Protein AF-A0A094ZVM1-F1 (afdb_monomer_lite)

Foldseek 3Di:
DDPVVVVVVVCVVPVVVVVPDDDPDCLLLPDDLVPDDLVVLVVVCVVVVHDDPDPPDSVSSVVVCLVCCCPPPVVSNVNCVVVVND

pLDDT: mean 75.49, std 9.05, range [45.88, 86.75]

InterPro domains:
  IPR019345 ARMET, C-terminal [PF10208] (31-72)
  IPR036361 SAP domain superfamily [G3DSA:1.10.720.30] (27-82)
  IPR036361 SAP domain superfamily [SSF68906] (28-70)
  IPR045332 ARMET, N-terminal [PF20145] (1-25)
  IPR045333 ARMET-like [PTHR12990] (1-78)

Secondary structure (DSSP, 8-state):
--HHHHHHHHHHH-THHHH--------TTT--TTTS-HHHHHHHHHHTT---SS--SHHHHHHHHHHHHHHH-HHHHHHHHHHT--

Structure (mmCIF, N/CA/C/O backbone):
data_AF-A0A094ZVM1-F1
#
_entry.id   AF-A0A094ZVM1-F1
#
loop_
_atom_site.group_PDB
_atom_site.id
_atom_site.type_symbol
_atom_site.label_atom_id
_atom_site.label_alt_id
_atom_site.label_comp_id
_atom_site.label_asym_id
_atom_site.label_entity_id
_atom_site.label_seq_id
_atom_site.pdbx_PDB_ins_code
_atom_site.Cartn_x
_atom_site.Cartn_y
_atom_si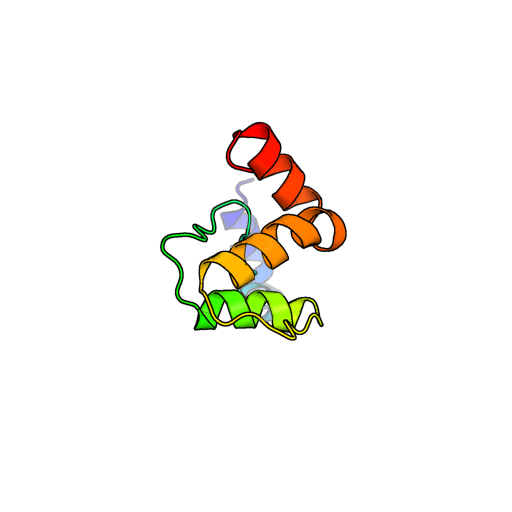te.Cartn_z
_atom_site.occupancy
_atom_site.B_iso_or_equiv
_atom_site.auth_seq_id
_atom_site.auth_comp_id
_atom_site.auth_asym_id
_atom_site.auth_atom_id
_atom_site.pdbx_PDB_model_num
ATOM 1 N N . MET A 1 1 ? 30.967 -9.446 -12.101 1.00 57.97 1 MET A N 1
ATOM 2 C CA . MET A 1 1 ? 30.414 -8.677 -13.239 1.00 57.97 1 MET A CA 1
ATOM 3 C C . MET A 1 1 ? 29.259 -7.842 -12.716 1.00 57.97 1 MET A C 1
ATOM 5 O O . MET A 1 1 ? 28.476 -8.394 -11.954 1.00 57.97 1 MET A O 1
ATOM 9 N N . PRO A 1 2 ? 29.172 -6.548 -13.053 1.00 82.12 2 PRO A N 1
ATOM 10 C CA . PRO A 1 2 ? 28.084 -5.692 -12.590 1.00 82.12 2 PRO A CA 1
ATOM 11 C C . PRO A 1 2 ? 26.765 -6.061 -13.279 1.00 82.12 2 PRO A C 1
ATOM 13 O O . PRO A 1 2 ? 26.757 -6.449 -14.449 1.00 82.12 2 PRO A O 1
ATOM 16 N N . VAL A 1 3 ? 25.661 -5.916 -12.546 1.00 76.50 3 VAL A N 1
ATOM 17 C CA . VAL A 1 3 ? 24.286 -6.171 -13.017 1.00 76.50 3 VAL A CA 1
ATOM 18 C C . VAL A 1 3 ? 23.944 -5.392 -14.288 1.00 76.50 3 VAL A C 1
ATOM 20 O O . VAL A 1 3 ? 23.324 -5.938 -15.194 1.00 76.50 3 VAL A O 1
ATOM 23 N N . GLU A 1 4 ? 24.453 -4.169 -14.426 1.00 77.00 4 GLU A N 1
ATOM 24 C CA . GLU A 1 4 ? 24.238 -3.324 -15.608 1.00 77.00 4 GLU A CA 1
ATOM 25 C C . GLU A 1 4 ? 24.790 -3.956 -16.896 1.00 77.00 4 GLU A C 1
ATOM 27 O O . GLU A 1 4 ? 24.097 -4.030 -17.910 1.00 77.00 4 GLU A O 1
ATOM 32 N N . LYS A 1 5 ? 26.005 -4.521 -16.840 1.00 81.44 5 LYS A N 1
ATOM 33 C CA . LYS A 1 5 ? 26.639 -5.209 -17.984 1.00 81.44 5 LYS A CA 1
ATOM 34 C C . LYS A 1 5 ? 25.910 -6.495 -18.374 1.00 81.44 5 LYS A C 1
ATOM 36 O O . LYS A 1 5 ? 26.037 -6.952 -19.510 1.00 81.44 5 LYS A O 1
ATOM 41 N N . ILE A 1 6 ? 25.211 -7.112 -17.424 1.00 81.88 6 ILE A N 1
ATOM 42 C CA . ILE A 1 6 ? 24.428 -8.330 -17.645 1.00 81.88 6 ILE A CA 1
ATOM 43 C C . ILE A 1 6 ? 23.121 -7.962 -18.356 1.00 81.88 6 ILE A C 1
ATOM 45 O O . ILE A 1 6 ? 22.813 -8.571 -19.379 1.00 81.88 6 ILE A O 1
ATOM 49 N N . CYS A 1 7 ? 22.434 -6.906 -17.909 1.00 78.38 7 CYS A N 1
ATOM 50 C CA . CYS A 1 7 ? 21.264 -6.358 -18.600 1.00 78.38 7 CYS A CA 1
ATOM 51 C C . CYS A 1 7 ? 21.586 -5.907 -20.036 1.00 78.38 7 CYS A C 1
ATOM 53 O O . CYS A 1 7 ? 20.845 -6.256 -20.947 1.00 78.38 7 CYS A O 1
ATOM 55 N N . GLU A 1 8 ? 22.717 -5.227 -20.280 1.00 82.62 8 GLU A N 1
ATOM 56 C CA . GLU A 1 8 ? 23.143 -4.837 -21.642 1.00 82.62 8 GLU A CA 1
ATOM 57 C C . GLU A 1 8 ? 23.336 -6.036 -22.585 1.00 82.62 8 GLU A C 1
ATOM 59 O O . GLU A 1 8 ? 23.038 -5.957 -23.779 1.00 82.62 8 GLU A O 1
ATOM 64 N N . LYS A 1 9 ? 23.877 -7.149 -22.073 1.00 82.75 9 LYS A N 1
ATOM 65 C CA . LYS A 1 9 ? 24.055 -8.371 -22.867 1.00 82.75 9 LYS A CA 1
ATOM 66 C C . LYS A 1 9 ? 22.722 -9.059 -23.139 1.00 82.75 9 LYS A C 1
ATOM 68 O O . LYS A 1 9 ? 22.508 -9.500 -24.262 1.00 82.75 9 LYS A O 1
ATOM 73 N N . LEU A 1 10 ? 21.846 -9.128 -22.137 1.00 79.69 10 LEU A N 1
ATOM 74 C CA . LEU A 1 10 ? 20.516 -9.729 -22.253 1.00 79.69 10 LEU A CA 1
ATOM 75 C C . LEU A 1 10 ? 19.614 -8.935 -23.203 1.00 79.69 10 LEU A C 1
ATOM 77 O O . LEU A 1 10 ? 18.940 -9.546 -24.021 1.00 79.69 10 LEU A O 1
ATOM 81 N N . PHE A 1 11 ? 19.694 -7.602 -23.195 1.00 77.69 11 PHE A N 1
ATOM 82 C CA . PHE A 1 11 ? 18.950 -6.730 -24.110 1.00 77.69 11 PHE A CA 1
ATOM 83 C C . PHE A 1 11 ? 19.234 -7.020 -25.590 1.00 77.69 11 PHE A C 1
ATOM 85 O O . PHE A 1 11 ? 18.338 -6.962 -26.426 1.00 77.69 11 PHE A O 1
ATOM 92 N N . LYS A 1 12 ? 20.485 -7.362 -25.927 1.00 82.75 12 LYS A N 1
ATOM 93 C CA . LYS A 1 12 ? 20.876 -7.714 -27.304 1.00 82.75 12 LYS A CA 1
ATOM 94 C C . LYS A 1 12 ? 20.335 -9.069 -27.761 1.00 82.75 12 LYS A C 1
ATOM 96 O O . LYS A 1 12 ? 20.296 -9.314 -28.962 1.00 82.75 12 LYS A O 1
ATOM 101 N N . VAL A 1 13 ? 19.991 -9.945 -26.819 1.00 83.50 13 VAL A N 1
ATOM 102 C CA . VAL A 1 13 ? 19.444 -11.281 -27.090 1.00 83.50 13 VAL A CA 1
ATOM 103 C C . VAL A 1 13 ? 17.919 -11.229 -27.117 1.00 83.50 13 VAL A C 1
ATOM 105 O O . VAL A 1 13 ? 17.312 -11.816 -28.004 1.00 83.50 13 VAL A O 1
ATOM 108 N N . ASP A 1 14 ? 17.316 -10.494 -26.184 1.00 76.00 14 ASP A N 1
ATOM 109 C CA . ASP A 1 14 ? 15.875 -10.316 -26.083 1.00 76.00 14 ASP A CA 1
ATOM 110 C C . ASP A 1 14 ? 15.554 -8.930 -25.492 1.00 76.00 14 ASP A C 1
ATOM 112 O O . ASP A 1 14 ? 15.745 -8.653 -24.304 1.00 76.00 14 ASP A O 1
ATOM 116 N N . SER A 1 15 ? 15.071 -8.035 -26.357 1.00 76.44 15 SER A N 1
ATOM 117 C CA . SER A 1 15 ? 14.679 -6.669 -25.989 1.00 76.44 15 SER A CA 1
ATOM 118 C C . SER A 1 15 ? 13.465 -6.638 -25.057 1.00 76.44 15 SER A C 1
ATOM 120 O O . SER A 1 15 ? 13.293 -5.663 -24.323 1.00 76.44 15 SER A O 1
ATOM 122 N N . GLN A 1 16 ? 12.624 -7.680 -25.057 1.00 73.00 16 GLN A N 1
ATOM 123 C CA . GLN A 1 16 ? 11.407 -7.720 -24.243 1.00 73.00 16 GLN A CA 1
ATOM 124 C C . GLN A 1 16 ? 11.738 -7.799 -22.748 1.00 73.00 16 GLN A C 1
ATOM 126 O O . GLN A 1 16 ? 10.943 -7.356 -21.925 1.00 73.00 16 GLN A O 1
ATOM 131 N N . ILE A 1 17 ? 12.935 -8.283 -22.389 1.00 76.06 17 ILE A N 1
ATOM 132 C CA . ILE A 1 17 ? 13.421 -8.358 -21.003 1.00 76.06 17 ILE A CA 1
ATOM 133 C C . ILE A 1 17 ? 13.547 -6.964 -20.365 1.00 76.06 17 ILE A C 1
ATOM 135 O O . ILE A 1 17 ? 13.218 -6.801 -19.192 1.00 76.06 17 ILE A O 1
ATOM 139 N N . CYS A 1 18 ? 13.993 -5.945 -21.112 1.00 68.81 18 CYS A N 1
ATOM 140 C CA . CYS A 1 18 ? 14.080 -4.570 -20.596 1.00 68.81 18 CYS A CA 1
ATOM 141 C C . CYS A 1 18 ? 12.750 -3.809 -20.667 1.00 68.81 18 CYS A C 1
ATOM 143 O O . CYS A 1 18 ? 12.543 -2.881 -19.886 1.00 68.81 18 CYS A O 1
ATOM 145 N N . ASP A 1 19 ? 11.851 -4.203 -21.571 1.00 67.44 19 ASP A N 1
ATOM 146 C CA . ASP A 1 19 ? 10.479 -3.682 -21.639 1.00 67.44 19 ASP A CA 1
ATOM 147 C C . ASP A 1 19 ? 9.566 -4.267 -20.552 1.00 67.44 19 ASP A C 1
ATOM 149 O O . ASP A 1 19 ? 8.463 -3.764 -20.315 1.00 67.44 19 ASP A O 1
ATOM 153 N N . LEU A 1 20 ? 10.037 -5.301 -19.849 1.00 64.69 20 LEU A N 1
ATOM 154 C CA . LEU A 1 20 ? 9.334 -5.965 -18.763 1.00 64.69 20 LEU A CA 1
ATOM 155 C C . LEU A 1 20 ? 9.268 -5.050 -17.531 1.00 64.69 20 LEU A C 1
ATOM 157 O O . LEU A 1 20 ? 10.033 -5.151 -16.573 1.00 64.69 20 LEU A O 1
ATOM 161 N N . ARG A 1 21 ? 8.329 -4.105 -17.569 1.00 57.59 21 ARG A N 1
ATOM 162 C CA . ARG A 1 21 ? 7.968 -3.265 -16.432 1.00 57.59 21 ARG A CA 1
ATOM 163 C C . ARG A 1 21 ? 6.892 -3.965 -15.627 1.00 57.59 21 ARG A C 1
ATOM 165 O O . ARG A 1 21 ? 5.722 -3.942 -15.993 1.00 57.59 21 ARG A O 1
ATOM 172 N N . TYR A 1 22 ? 7.290 -4.553 -14.505 1.00 53.16 22 TYR A N 1
ATOM 173 C CA . TYR A 1 22 ? 6.331 -4.934 -13.479 1.00 53.16 22 TYR A CA 1
ATOM 174 C C . TYR A 1 22 ? 5.575 -3.678 -13.046 1.00 53.16 22 TYR A C 1
ATOM 176 O O . TYR A 1 22 ? 6.191 -2.649 -12.746 1.00 53.16 22 TYR A O 1
ATOM 184 N N . GLU A 1 23 ? 4.243 -3.747 -13.057 1.00 45.88 23 GLU A N 1
ATOM 185 C CA . GLU A 1 23 ? 3.409 -2.717 -12.448 1.00 45.88 23 GLU A CA 1
ATOM 186 C C . GLU A 1 23 ? 3.969 -2.452 -11.057 1.00 45.88 23 GLU A C 1
ATOM 188 O O . GLU A 1 23 ? 4.096 -3.394 -10.273 1.00 45.88 23 GLU A O 1
ATOM 193 N N . LYS A 1 24 ? 4.365 -1.197 -10.786 1.00 50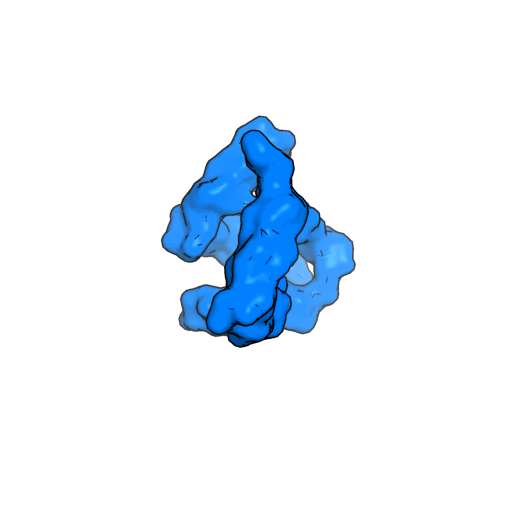.94 24 LYS A N 1
ATOM 194 C CA . LYS A 1 24 ? 4.886 -0.804 -9.476 1.00 50.94 24 LYS A CA 1
ATOM 195 C C . LYS A 1 24 ? 3.879 -1.272 -8.440 1.00 50.94 24 LYS A C 1
ATOM 197 O O . LYS A 1 24 ? 2.799 -0.693 -8.299 1.00 50.94 24 LYS A O 1
ATOM 202 N N . VAL A 1 25 ? 4.220 -2.359 -7.761 1.00 54.06 25 VAL A N 1
ATOM 203 C CA . VAL A 1 25 ? 3.474 -2.821 -6.609 1.00 54.06 25 VAL A CA 1
ATOM 204 C C . VAL A 1 25 ? 3.527 -1.647 -5.647 1.00 54.06 25 VAL A C 1
ATOM 206 O O . VAL A 1 25 ? 4.573 -1.023 -5.486 1.00 54.06 25 VAL A O 1
ATOM 209 N N . VAL A 1 26 ? 2.380 -1.245 -5.110 1.00 60.16 26 VAL A N 1
ATOM 210 C CA . VAL A 1 26 ? 2.379 -0.227 -4.066 1.00 60.16 26 VAL A CA 1
ATOM 211 C C . VAL A 1 26 ? 3.203 -0.813 -2.926 1.00 60.16 26 VAL A C 1
ATOM 213 O O . VAL A 1 26 ? 2.751 -1.748 -2.275 1.00 60.16 26 VAL A O 1
ATOM 216 N N . ASP A 1 27 ? 4.432 -0.327 -2.751 1.00 63.41 27 ASP A N 1
ATOM 217 C CA . ASP A 1 27 ? 5.349 -0.801 -1.722 1.00 63.41 27 ASP A CA 1
ATOM 218 C C . ASP A 1 27 ? 4.807 -0.399 -0.354 1.00 63.41 27 ASP A C 1
ATOM 220 O O . ASP A 1 27 ? 5.137 0.653 0.190 1.00 63.41 27 ASP A O 1
ATOM 224 N N . LEU A 1 28 ? 3.962 -1.255 0.221 1.00 69.38 28 LEU A N 1
ATOM 225 C CA . LEU A 1 28 ? 3.352 -1.058 1.538 1.00 69.38 28 LEU A CA 1
ATOM 226 C C . LEU A 1 28 ? 4.396 -0.867 2.654 1.00 69.38 28 LEU A C 1
ATOM 228 O O . LEU A 1 28 ? 4.070 -0.318 3.701 1.00 69.38 28 LEU A O 1
ATOM 232 N N . LYS A 1 29 ? 5.651 -1.264 2.398 1.00 65.19 29 LYS A N 1
ATOM 233 C CA . LYS A 1 29 ? 6.835 -1.053 3.245 1.00 65.19 29 LYS A CA 1
ATOM 234 C C . LYS A 1 29 ? 7.203 0.420 3.445 1.00 65.19 29 LYS A C 1
ATOM 236 O O . LYS A 1 29 ? 7.650 0.785 4.526 1.00 65.19 29 LYS A O 1
ATOM 241 N N . GLU A 1 30 ? 7.040 1.253 2.416 1.00 66.06 30 GLU A N 1
ATOM 242 C CA . GLU A 1 30 ? 7.313 2.703 2.468 1.00 66.06 30 GLU A CA 1
ATOM 243 C C . GLU A 1 30 ? 6.046 3.548 2.268 1.00 66.06 30 GLU A C 1
ATOM 245 O O . GLU A 1 30 ? 6.079 4.782 2.303 1.00 66.06 30 GLU A O 1
ATOM 250 N N . PHE A 1 31 ? 4.905 2.896 2.048 1.00 71.88 31 PHE A N 1
ATOM 251 C CA . PHE A 1 31 ? 3.650 3.568 1.776 1.00 71.88 31 PHE A CA 1
ATOM 252 C C . PHE A 1 31 ? 3.126 4.285 3.022 1.00 71.88 31 PHE A C 1
ATOM 254 O O . PHE A 1 31 ? 2.650 3.680 3.981 1.00 71.88 31 PHE A O 1
ATOM 261 N N . ASN A 1 32 ? 3.160 5.616 2.989 1.00 74.44 32 ASN A N 1
ATOM 262 C CA . ASN A 1 32 ? 2.666 6.432 4.086 1.00 74.44 32 ASN A CA 1
ATOM 263 C C . ASN A 1 32 ? 1.133 6.570 4.021 1.00 74.44 32 ASN A C 1
ATOM 265 O O . ASN A 1 32 ? 0.594 7.444 3.337 1.00 74.44 32 ASN A O 1
ATOM 269 N N . PHE A 1 33 ? 0.431 5.724 4.775 1.00 76.69 33 PHE A N 1
ATOM 270 C CA . PHE A 1 33 ? -1.033 5.710 4.871 1.00 76.69 33 PHE A CA 1
ATOM 271 C C . PHE A 1 33 ? -1.646 7.067 5.265 1.00 76.69 33 PHE A C 1
ATOM 273 O O . PHE A 1 33 ? -2.722 7.429 4.780 1.00 76.69 33 PHE A O 1
ATOM 280 N N . GLU A 1 34 ? -0.954 7.855 6.093 1.00 75.81 34 GLU A N 1
ATOM 281 C CA . GLU A 1 34 ? -1.432 9.162 6.553 1.00 75.81 34 GLU A CA 1
ATOM 282 C C . GLU A 1 34 ? -1.323 10.246 5.479 1.00 75.81 34 GLU A C 1
ATOM 284 O O . GLU A 1 34 ? -2.189 11.121 5.398 1.00 75.81 34 GLU A O 1
ATOM 289 N N . LYS A 1 35 ? -0.312 10.176 4.607 1.00 79.44 35 LYS A N 1
ATOM 290 C CA . LYS A 1 35 ? -0.123 11.125 3.495 1.00 79.44 35 LYS A CA 1
ATOM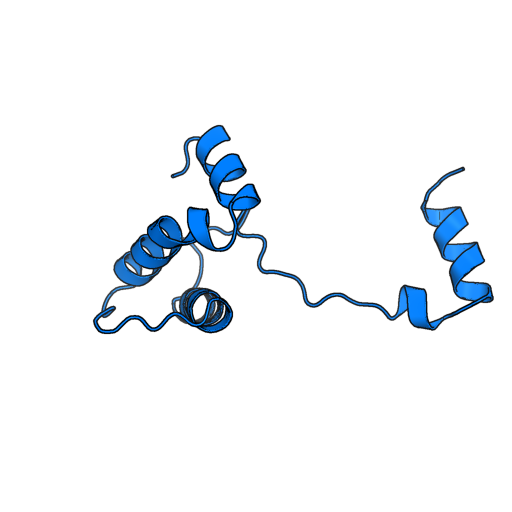 291 C C . LYS A 1 35 ? -0.856 10.717 2.216 1.00 79.44 35 LYS A C 1
ATOM 293 O O . LYS A 1 35 ? -1.158 11.574 1.387 1.00 79.44 35 LYS A O 1
ATOM 298 N N . SER A 1 36 ? -1.203 9.443 2.070 1.00 79.31 36 SER A N 1
ATOM 299 C CA . SER A 1 36 ? -1.901 8.921 0.891 1.00 79.31 36 SER A CA 1
ATOM 300 C C . SER A 1 36 ? -3.349 9.394 0.788 1.00 79.31 36 SER A C 1
ATOM 302 O O . SER A 1 36 ? -3.992 9.720 1.784 1.00 79.31 36 SER A O 1
ATOM 304 N N . LYS A 1 37 ? -3.908 9.456 -0.423 1.00 84.00 37 LYS A N 1
ATOM 305 C CA . LYS A 1 37 ? -5.321 9.820 -0.625 1.00 84.00 37 LYS A CA 1
ATOM 306 C C . LYS A 1 37 ? -6.217 8.598 -0.420 1.00 84.00 37 LYS A C 1
ATOM 308 O O . LYS A 1 37 ? -5.806 7.467 -0.651 1.00 84.00 37 LYS A O 1
ATOM 313 N N . VAL A 1 38 ? -7.488 8.828 -0.074 1.00 85.12 38 VAL A N 1
ATOM 314 C CA . VAL A 1 38 ? -8.498 7.754 0.071 1.00 85.12 38 VAL A CA 1
ATOM 315 C C . VAL A 1 38 ? -8.623 6.910 -1.205 1.00 85.12 38 VAL A C 1
ATOM 317 O O . VAL A 1 38 ? -8.876 5.714 -1.126 1.00 85.12 38 VAL A O 1
ATOM 320 N N . ARG A 1 39 ? -8.396 7.505 -2.385 1.00 83.81 39 ARG A N 1
ATOM 321 C CA . ARG A 1 39 ? -8.415 6.778 -3.664 1.00 83.81 39 ARG A CA 1
ATOM 322 C C . ARG A 1 39 ? -7.315 5.714 -3.743 1.00 83.81 39 ARG A C 1
ATOM 324 O O . ARG A 1 39 ? -7.593 4.610 -4.190 1.00 83.81 39 ARG A O 1
ATOM 331 N N . ASP A 1 40 ? -6.103 6.029 -3.293 1.00 83.69 40 ASP A N 1
ATOM 332 C CA . ASP A 1 40 ? -4.978 5.086 -3.282 1.00 83.69 40 ASP A CA 1
ATOM 333 C C . ASP A 1 40 ? -5.192 3.975 -2.247 1.00 83.69 40 ASP A C 1
ATOM 335 O O . ASP A 1 40 ? -4.954 2.809 -2.544 1.00 83.69 40 ASP A O 1
ATOM 339 N N . LEU A 1 41 ? -5.745 4.312 -1.074 1.00 84.75 41 LEU A N 1
ATOM 340 C CA . LEU A 1 41 ? -6.140 3.320 -0.065 1.00 84.75 41 LEU A CA 1
ATOM 341 C C . LEU A 1 41 ? -7.191 2.342 -0.614 1.00 84.75 41 LEU A C 1
ATOM 343 O O . LEU A 1 41 ? -7.056 1.133 -0.452 1.00 84.75 41 LEU A O 1
ATOM 347 N N . LYS A 1 42 ? -8.205 2.851 -1.327 1.00 84.00 42 LYS A N 1
ATOM 348 C CA . LYS A 1 42 ? -9.216 2.011 -1.987 1.00 84.00 42 LYS A CA 1
ATOM 349 C C . LYS A 1 42 ? -8.613 1.081 -3.034 1.00 84.00 42 LYS A C 1
ATOM 351 O O . LYS A 1 42 ? -8.999 -0.077 -3.072 1.00 84.00 42 LYS A O 1
ATOM 356 N N . LYS A 1 43 ? -7.647 1.550 -3.831 1.00 84.19 43 LYS A N 1
ATOM 357 C CA . LYS A 1 43 ? -6.955 0.701 -4.814 1.00 84.19 43 LYS A CA 1
ATOM 358 C C . LYS A 1 43 ? -6.212 -0.466 -4.163 1.00 84.19 43 LYS A C 1
ATOM 360 O O . LYS A 1 43 ? -6.231 -1.554 -4.717 1.00 84.19 43 LYS A O 1
ATOM 365 N N . ILE A 1 44 ? -5.575 -0.259 -3.006 1.00 81.88 44 ILE A N 1
ATOM 366 C CA . ILE A 1 44 ? -4.911 -1.345 -2.260 1.00 81.88 44 ILE A CA 1
ATOM 367 C C . ILE A 1 44 ? -5.943 -2.391 -1.823 1.00 81.88 44 ILE A C 1
ATOM 369 O O . ILE A 1 44 ? -5.765 -3.579 -2.063 1.00 81.88 44 ILE A O 1
ATOM 373 N N . ILE A 1 45 ? -7.045 -1.929 -1.231 1.00 84.19 45 ILE A N 1
ATOM 374 C CA . ILE A 1 45 ? -8.136 -2.777 -0.738 1.00 84.19 45 ILE A CA 1
ATOM 375 C C . ILE A 1 45 ? -8.773 -3.580 -1.885 1.00 84.19 45 ILE A C 1
ATOM 377 O O . ILE A 1 45 ? -8.935 -4.790 -1.765 1.00 84.19 45 ILE A O 1
ATOM 381 N N . GLU A 1 46 ? -9.034 -2.934 -3.022 1.00 84.19 46 GLU A N 1
ATOM 382 C CA . GLU A 1 46 ? -9.568 -3.571 -4.231 1.00 84.19 46 GLU A CA 1
ATOM 383 C C . GLU A 1 46 ? -8.580 -4.581 -4.833 1.00 84.19 46 GLU A C 1
ATOM 385 O O . GLU A 1 46 ? -8.977 -5.679 -5.214 1.00 84.19 46 GLU A O 1
ATOM 390 N N . LYS A 1 47 ? -7.276 -4.267 -4.837 1.00 82.62 47 LYS A N 1
ATOM 391 C CA . LYS A 1 47 ? -6.221 -5.189 -5.289 1.00 82.62 47 LYS A CA 1
ATOM 392 C C . LYS A 1 47 ? -6.134 -6.445 -4.417 1.00 82.62 47 LYS A C 1
ATOM 394 O O . LYS A 1 47 ? -5.794 -7.513 -4.915 1.00 82.62 47 LYS A O 1
ATOM 399 N N . TRP A 1 48 ? -6.467 -6.330 -3.134 1.00 83.06 48 TRP A N 1
ATOM 400 C CA . TRP A 1 48 ? -6.587 -7.464 -2.217 1.00 83.06 48 TRP A CA 1
ATOM 401 C C . TRP A 1 48 ? -7.929 -8.201 -2.310 1.00 83.06 48 TRP A C 1
ATOM 403 O O . TRP A 1 48 ? -8.115 -9.205 -1.623 1.00 83.06 48 TRP A O 1
ATOM 413 N N . GLY A 1 49 ? -8.860 -7.730 -3.147 1.00 82.31 49 GLY A N 1
ATOM 414 C CA . GLY A 1 49 ? -10.207 -8.291 -3.269 1.00 82.31 49 GLY A CA 1
ATOM 415 C C . GLY A 1 49 ? -11.079 -8.040 -2.037 1.00 82.31 49 GLY A C 1
ATOM 416 O O . GLY A 1 49 ? -12.060 -8.747 -1.820 1.00 82.31 49 GLY A O 1
ATOM 417 N N . LEU A 1 50 ? -10.707 -7.064 -1.208 1.00 82.25 50 LEU A N 1
ATOM 418 C CA . LEU A 1 50 ? -11.462 -6.656 -0.034 1.00 82.25 50 LEU A CA 1
ATOM 419 C C . LEU A 1 50 ? -12.383 -5.492 -0.407 1.00 82.25 50 LEU A C 1
ATOM 421 O O . LEU A 1 50 ? -12.076 -4.666 -1.261 1.00 82.25 50 LEU A O 1
ATOM 425 N N . GLU A 1 51 ? -13.519 -5.396 0.270 1.00 77.19 51 GLU A N 1
ATOM 426 C CA . GLU A 1 51 ? -14.460 -4.290 0.123 1.00 77.19 51 GLU A CA 1
ATOM 427 C C . GLU A 1 51 ? -14.791 -3.744 1.509 1.00 77.19 51 GLU A C 1
ATOM 429 O O . GLU A 1 51 ? -15.219 -4.475 2.403 1.00 77.19 51 GLU A O 1
ATOM 434 N N . CYS A 1 52 ? -14.575 -2.444 1.718 1.00 79.69 52 CYS A N 1
ATOM 435 C CA . CYS A 1 52 ? -14.913 -1.843 2.998 1.00 79.69 52 CYS A CA 1
ATOM 436 C C . CYS A 1 52 ? -16.397 -1.463 3.053 1.00 79.69 52 CYS A C 1
ATOM 438 O O . CYS A 1 52 ? -16.794 -0.390 2.589 1.00 79.69 52 CYS A O 1
ATOM 440 N N . ARG A 1 53 ? -17.223 -2.329 3.648 1.00 72.25 53 ARG A N 1
ATOM 441 C CA . ARG A 1 53 ? -18.642 -2.063 3.930 1.00 72.25 53 ARG A CA 1
ATOM 442 C C . ARG A 1 53 ? -18.792 -1.206 5.191 1.00 72.25 53 ARG A C 1
ATOM 444 O O . ARG A 1 53 ? -19.132 -1.718 6.248 1.00 72.25 53 ARG A O 1
ATOM 451 N N . GLY A 1 54 ? -18.512 0.092 5.082 1.00 72.69 54 GLY A N 1
ATOM 452 C CA . GLY A 1 54 ? -18.708 1.038 6.192 1.00 72.69 54 GLY A CA 1
ATOM 453 C C . GLY A 1 54 ? -17.640 2.118 6.352 1.00 72.69 54 GLY A C 1
ATOM 454 O O . GLY A 1 54 ? -17.857 3.041 7.127 1.00 72.69 54 GLY A O 1
ATOM 455 N N . CYS A 1 55 ? -16.536 2.064 5.596 1.00 79.06 55 CYS A N 1
ATOM 456 C CA . CYS A 1 55 ? -15.490 3.086 5.669 1.00 79.06 55 CYS A CA 1
ATOM 457 C C . CYS A 1 55 ? -15.991 4.456 5.166 1.00 79.06 55 CYS A C 1
ATOM 459 O O . CYS A 1 55 ? -15.931 4.761 3.966 1.00 79.06 55 CYS A O 1
ATOM 461 N N . THR A 1 56 ? -16.433 5.322 6.073 1.00 74.62 56 THR A N 1
ATOM 462 C CA . THR A 1 56 ? -16.743 6.740 5.807 1.00 74.62 56 THR A CA 1
ATOM 463 C C . THR A 1 56 ? -15.518 7.635 5.959 1.00 74.62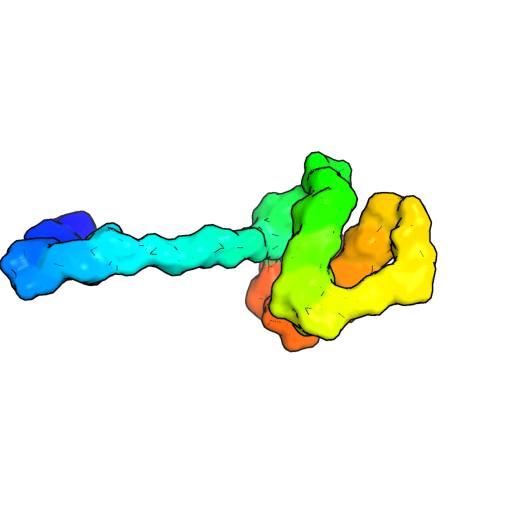 56 THR A C 1
ATOM 465 O O . THR A 1 56 ? -15.385 8.636 5.255 1.00 74.62 56 THR A O 1
ATOM 468 N N . GLU A 1 57 ? -14.589 7.259 6.833 1.00 83.44 57 GLU A N 1
ATOM 469 C CA . GLU A 1 57 ? -13.415 8.058 7.168 1.00 83.44 57 GLU A CA 1
ATOM 470 C C . GLU A 1 57 ? -12.129 7.458 6.610 1.00 83.44 57 GLU A C 1
ATOM 472 O O . GLU A 1 57 ? -11.958 6.244 6.522 1.00 83.44 57 GLU A O 1
ATOM 477 N N . LYS A 1 58 ? -11.160 8.324 6.292 1.00 82.25 58 LYS A N 1
ATOM 478 C CA . LYS A 1 58 ? -9.830 7.909 5.822 1.00 82.25 58 LYS A CA 1
ATOM 479 C C . LYS A 1 58 ? -9.155 6.928 6.787 1.00 82.25 58 LYS A C 1
ATOM 481 O O . LYS A 1 58 ? -8.517 5.987 6.331 1.00 82.25 58 LYS A O 1
ATOM 486 N N . ARG A 1 59 ? -9.303 7.145 8.099 1.00 83.06 59 ARG A N 1
ATOM 487 C CA . ARG A 1 59 ? -8.705 6.300 9.144 1.00 83.06 59 ARG A CA 1
ATOM 488 C C . ARG A 1 59 ? -9.225 4.865 9.093 1.00 83.06 59 ARG A C 1
ATOM 490 O O . ARG A 1 59 ? -8.447 3.949 9.317 1.00 83.06 59 ARG A O 1
ATOM 497 N N . ASP A 1 60 ? -10.490 4.678 8.725 1.00 86.75 60 ASP A N 1
ATOM 498 C CA . ASP A 1 60 ? -11.117 3.358 8.634 1.00 86.75 60 ASP A CA 1
ATOM 499 C C . ASP A 1 60 ? -10.470 2.510 7.527 1.00 86.75 60 ASP A C 1
ATOM 501 O O . ASP A 1 60 ? -10.066 1.372 7.757 1.00 86.75 60 ASP A O 1
ATOM 505 N N . TYR A 1 61 ? -10.212 3.121 6.360 1.00 85.56 61 TYR A N 1
ATOM 506 C CA . TYR A 1 61 ? -9.454 2.478 5.280 1.00 85.56 61 TYR A CA 1
ATOM 507 C C . TYR A 1 61 ? -8.032 2.099 5.721 1.00 85.56 61 TYR A C 1
ATOM 509 O O . TYR A 1 61 ? -7.542 1.032 5.362 1.00 85.56 61 TYR A O 1
ATOM 517 N N . ILE A 1 62 ? -7.364 2.955 6.502 1.00 85.62 62 ILE A N 1
ATOM 518 C CA . ILE A 1 62 ? -6.008 2.687 7.007 1.00 85.62 62 ILE A CA 1
ATOM 519 C C . ILE A 1 62 ? -6.019 1.513 7.990 1.00 85.62 62 ILE A C 1
ATOM 521 O O . ILE A 1 62 ? -5.183 0.620 7.869 1.00 85.62 62 ILE A O 1
ATOM 525 N N . SER A 1 63 ? -6.967 1.488 8.929 1.00 85.31 63 SER A N 1
ATOM 526 C CA . SER A 1 63 ? -7.116 0.394 9.893 1.00 85.31 63 SER A CA 1
ATOM 527 C C . SER A 1 63 ? -7.414 -0.929 9.198 1.00 85.31 63 SER A C 1
ATOM 529 O O . SER A 1 63 ? -6.743 -1.921 9.474 1.00 85.31 63 SER A O 1
ATOM 531 N N . LEU A 1 64 ? -8.341 -0.940 8.232 1.00 86.19 64 LEU A N 1
ATOM 532 C CA . LEU A 1 64 ? -8.627 -2.128 7.427 1.00 86.19 64 LEU A CA 1
ATOM 533 C C . LEU A 1 64 ? -7.361 -2.628 6.726 1.00 86.19 64 LEU A C 1
ATOM 535 O O . LEU A 1 64 ? -7.105 -3.833 6.691 1.00 86.19 64 LEU A O 1
ATOM 539 N N . ILE A 1 65 ? -6.555 -1.701 6.198 1.00 84.81 65 ILE A N 1
ATOM 540 C CA . ILE A 1 65 ? -5.323 -2.050 5.510 1.00 84.81 65 ILE A CA 1
ATOM 541 C C . ILE A 1 65 ? -4.297 -2.655 6.466 1.00 84.81 65 ILE A C 1
ATOM 543 O O . ILE A 1 65 ? -3.821 -3.760 6.216 1.00 84.81 65 ILE A O 1
ATOM 547 N N . LYS A 1 66 ? -4.008 -1.990 7.589 1.00 81.12 66 LYS A N 1
ATOM 548 C CA . LYS A 1 66 ?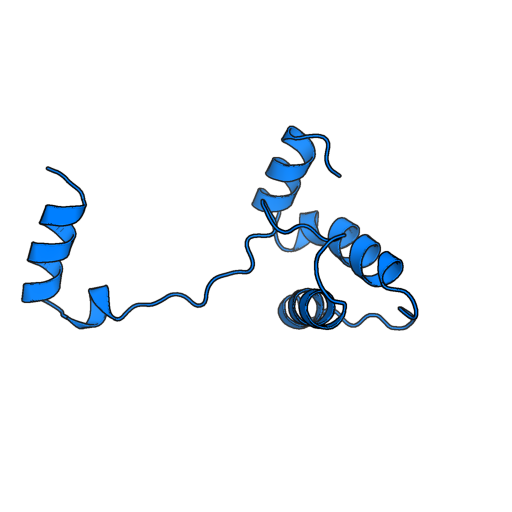 -3.083 -2.491 8.616 1.00 81.12 66 LYS A CA 1
ATOM 549 C C . LYS A 1 66 ? -3.506 -3.867 9.142 1.00 81.12 66 LYS A C 1
ATOM 551 O O . LYS A 1 66 ? -2.673 -4.763 9.266 1.00 81.12 66 LYS A O 1
ATOM 556 N N . SER A 1 67 ? -4.802 -4.072 9.379 1.00 82.94 67 SER A N 1
ATOM 557 C CA . SER A 1 67 ? -5.337 -5.347 9.861 1.00 82.94 67 SER A CA 1
ATOM 558 C C . SER A 1 67 ? -5.326 -6.462 8.822 1.00 82.94 67 SER A C 1
ATOM 560 O O . SER A 1 67 ? -5.362 -7.617 9.218 1.00 82.94 67 SER A O 1
ATOM 562 N N . ASN A 1 68 ? -5.267 -6.177 7.521 1.00 83.94 68 ASN A N 1
ATOM 563 C CA . ASN A 1 68 ? -5.204 -7.216 6.484 1.00 83.94 68 ASN A CA 1
ATOM 564 C C . ASN A 1 68 ? -3.805 -7.380 5.881 1.00 83.94 68 ASN A C 1
ATOM 566 O O . ASN A 1 68 ? -3.523 -8.401 5.254 1.00 83.94 68 ASN A O 1
ATOM 570 N N . MET A 1 69 ? -2.894 -6.443 6.147 1.00 79.00 69 MET A N 1
ATOM 571 C CA . MET A 1 69 ? -1.536 -6.469 5.614 1.00 79.00 69 MET A CA 1
ATOM 572 C C . MET A 1 69 ? -0.779 -7.747 5.989 1.00 79.00 69 MET A C 1
ATOM 574 O O . MET A 1 69 ? -0.103 -8.314 5.146 1.00 79.00 69 MET A O 1
ATOM 578 N N . HIS A 1 70 ? -0.950 -8.275 7.203 1.00 76.06 70 HIS A N 1
ATOM 579 C CA . HIS A 1 70 ? -0.301 -9.530 7.605 1.00 76.06 70 HIS A CA 1
ATOM 580 C C . HIS A 1 70 ? -0.769 -10.763 6.808 1.00 76.06 70 HIS A C 1
ATOM 582 O O . HIS A 1 70 ? -0.046 -11.754 6.755 1.00 76.06 70 HIS A O 1
ATOM 588 N N . LYS A 1 71 ? -1.966 -10.721 6.203 1.00 79.25 71 LYS A N 1
ATOM 589 C CA . LYS A 1 71 ? -2.531 -11.830 5.416 1.00 79.25 71 LYS A CA 1
ATOM 590 C C . LYS A 1 71 ? -2.158 -11.752 3.943 1.00 79.25 71 LYS A C 1
ATOM 592 O O . LYS A 1 71 ? -1.909 -12.786 3.334 1.00 79.25 71 LYS A O 1
ATOM 597 N N . HIS A 1 72 ? -2.152 -10.545 3.382 1.00 78.44 72 HIS A N 1
ATOM 598 C CA . HIS A 1 72 ? -1.913 -10.336 1.954 1.00 78.44 72 HIS A CA 1
ATOM 599 C C . HIS A 1 72 ? -0.446 -10.016 1.638 1.00 78.44 72 HIS A C 1
ATOM 601 O O . HIS A 1 72 ? 0.042 -10.409 0.584 1.00 78.44 72 HIS A O 1
ATOM 607 N N . ASP A 1 73 ? 0.274 -9.386 2.571 1.00 73.44 73 ASP A N 1
ATOM 608 C CA . ASP A 1 73 ? 1.655 -8.928 2.405 1.00 73.44 73 ASP A CA 1
ATOM 609 C C . ASP A 1 73 ? 2.469 -9.132 3.708 1.00 73.44 73 ASP A C 1
ATOM 611 O O . ASP A 1 73 ? 2.858 -8.165 4.378 1.00 73.44 73 ASP A O 1
ATOM 615 N N . PRO A 1 74 ? 2.758 -10.393 4.095 1.00 70.75 74 PRO A N 1
ATOM 616 C CA . PRO A 1 74 ? 3.468 -10.708 5.340 1.00 70.75 74 PRO A CA 1
ATOM 617 C C . PRO A 1 74 ? 4.872 -10.088 5.398 1.00 70.75 74 PRO A C 1
ATOM 619 O O . PRO A 1 74 ? 5.341 -9.709 6.470 1.00 70.75 74 PRO A O 1
ATOM 622 N N . GLU A 1 75 ? 5.528 -9.920 4.248 1.00 70.56 75 GLU A N 1
ATOM 623 C CA . GLU A 1 75 ? 6.846 -9.287 4.154 1.00 70.56 75 GLU A CA 1
ATOM 624 C C . GLU A 1 75 ? 6.790 -7.776 4.446 1.00 70.56 75 GLU A C 1
ATOM 626 O O . GLU A 1 75 ? 7.700 -7.225 5.067 1.00 70.56 75 GLU A O 1
ATOM 631 N N . ALA A 1 76 ? 5.708 -7.099 4.048 1.00 71.50 76 ALA A N 1
ATOM 632 C CA . ALA A 1 76 ? 5.496 -5.691 4.374 1.00 71.50 76 ALA A CA 1
ATOM 633 C C . ALA A 1 76 ? 5.092 -5.507 5.841 1.00 71.50 76 ALA A C 1
ATOM 635 O O . ALA A 1 76 ? 5.613 -4.616 6.511 1.00 71.50 76 ALA A O 1
ATOM 636 N N . ALA A 1 77 ? 4.230 -6.387 6.363 1.00 72.38 77 ALA A N 1
ATOM 637 C CA . ALA A 1 77 ? 3.841 -6.379 7.770 1.00 72.38 77 ALA A CA 1
ATOM 638 C C . ALA A 1 77 ? 5.054 -6.580 8.694 1.00 72.38 77 ALA A C 1
ATOM 640 O O . ALA A 1 77 ? 5.250 -5.796 9.621 1.00 72.38 77 ALA A O 1
ATOM 641 N N . ALA A 1 78 ? 5.914 -7.561 8.397 1.00 71.56 78 ALA A N 1
ATOM 642 C CA . ALA A 1 78 ? 7.144 -7.802 9.149 1.00 71.56 78 ALA A CA 1
ATOM 643 C C .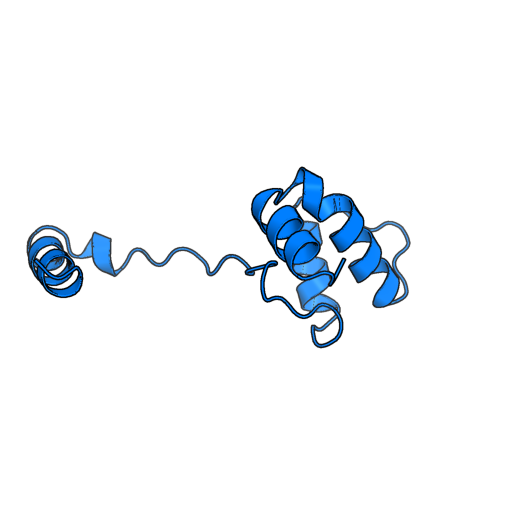 ALA A 1 78 ? 8.100 -6.596 9.104 1.00 71.56 78 ALA A C 1
ATOM 645 O O . ALA A 1 78 ? 8.714 -6.256 10.114 1.00 71.56 78 ALA A O 1
ATOM 646 N N . PHE A 1 79 ? 8.194 -5.910 7.960 1.00 71.19 79 PHE A N 1
ATOM 647 C CA . PHE A 1 79 ? 9.033 -4.721 7.806 1.00 71.19 79 PHE A CA 1
ATOM 648 C C . PHE A 1 79 ? 8.525 -3.521 8.624 1.00 71.19 79 PHE A C 1
ATOM 650 O O . PHE A 1 79 ? 9.311 -2.867 9.309 1.00 71.19 79 PHE A O 1
ATOM 657 N N . LEU A 1 80 ? 7.216 -3.247 8.604 1.00 70.31 80 LEU A N 1
ATOM 658 C CA . LEU A 1 80 ? 6.617 -2.165 9.400 1.00 70.31 80 LEU A CA 1
ATOM 659 C C . LEU A 1 80 ? 6.666 -2.461 10.903 1.00 70.31 80 LEU A C 1
ATOM 661 O O . LEU A 1 80 ? 6.912 -1.560 11.705 1.00 70.31 80 LEU A O 1
ATOM 665 N N . GLN A 1 81 ? 6.484 -3.726 11.286 1.00 73.25 81 GLN A N 1
ATOM 666 C CA . GLN A 1 81 ? 6.580 -4.168 12.675 1.00 73.25 81 GLN A CA 1
ATOM 667 C C . GLN A 1 81 ? 8.023 -4.068 13.198 1.00 73.25 81 GLN A C 1
ATOM 669 O O . GLN A 1 81 ? 8.228 -3.635 14.328 1.00 73.25 81 GLN A O 1
ATOM 674 N N . ALA A 1 82 ? 9.026 -4.362 12.361 1.00 72.06 82 ALA A N 1
ATOM 675 C CA . ALA A 1 82 ? 10.440 -4.154 12.688 1.00 72.06 82 ALA A CA 1
ATOM 676 C C . ALA A 1 82 ? 10.815 -2.665 12.848 1.00 72.06 82 ALA A C 1
ATOM 678 O O . ALA A 1 82 ? 11.739 -2.345 13.593 1.00 72.06 82 ALA A O 1
ATOM 679 N N . ARG A 1 83 ? 10.094 -1.755 12.177 1.00 69.44 83 ARG A N 1
ATOM 680 C CA . ARG A 1 83 ? 10.264 -0.292 12.282 1.00 69.44 83 ARG A CA 1
ATOM 681 C C . ARG A 1 83 ? 9.425 0.360 13.389 1.00 69.44 83 ARG A C 1
ATOM 683 O O . ARG A 1 83 ? 9.624 1.538 13.667 1.00 69.44 83 ARG A O 1
ATOM 690 N N . GLY A 1 84 ? 8.513 -0.379 14.026 1.00 64.06 84 GLY A N 1
ATOM 691 C CA . GLY A 1 84 ? 7.626 0.146 15.073 1.00 64.06 84 GLY A CA 1
ATOM 692 C C . GLY A 1 84 ? 6.517 1.080 14.565 1.00 64.06 84 GLY A C 1
ATOM 693 O O . GLY A 1 84 ? 6.030 1.907 15.328 1.00 64.06 84 GLY A O 1
ATOM 694 N N . GLU A 1 85 ? 6.124 0.977 13.290 1.00 63.75 85 GLU A N 1
ATOM 695 C CA . GLU A 1 85 ? 5.133 1.867 12.643 1.00 63.75 85 GLU A CA 1
ATOM 696 C C . GLU A 1 85 ? 3.720 1.251 12.527 1.00 63.75 85 GLU A C 1
ATOM 698 O O . GLU A 1 85 ? 2.807 1.847 11.929 1.00 63.75 85 GLU A O 1
ATOM 703 N N . LEU A 1 86 ? 3.527 0.047 13.080 1.00 58.47 86 LEU A N 1
ATOM 704 C CA . LEU A 1 86 ? 2.247 -0.662 13.060 1.00 58.47 86 LEU A CA 1
ATOM 705 C C . LEU A 1 86 ? 1.347 -0.260 14.229 1.00 58.47 86 LEU A C 1
ATOM 707 O O . LEU A 1 86 ? 1.756 -0.456 15.391 1.00 58.47 86 LEU A O 1
#

Sequence (86 aa):
MPVEKICEKLFKVDSQICDLRYEKVVDLKEFNFEKSKVRDLKKIIEKWGLECRGCTEKRDYISLIKSNMHKHDPEAAAFLQARGEL

Organism: Schistosoma haematobium (NCBI:txid6185)

Radius of gyration: 17.62 Å; chains: 1; bounding box: 49×23×42 Å